Protein AF-A0A924X9L8-F1 (afdb_monomer_lite)

Structure (mmCIF, N/CA/C/O backbone):
data_AF-A0A924X9L8-F1
#
_entry.id   AF-A0A924X9L8-F1
#
loop_
_atom_site.group_PDB
_atom_site.id
_atom_site.type_symbol
_atom_site.label_atom_id
_atom_site.label_alt_id
_atom_site.label_comp_id
_atom_site.label_asym_id
_atom_site.label_entity_id
_atom_site.label_seq_id
_atom_site.pdbx_PDB_ins_code
_atom_site.Cartn_x
_atom_site.Cartn_y
_atom_site.Cartn_z
_atom_site.occupancy
_atom_site.B_iso_or_equiv
_atom_site.auth_seq_id
_atom_site.auth_comp_id
_atom_site.auth_asym_id
_atom_site.auth_atom_id
_atom_site.pdbx_PDB_model_num
ATOM 1 N N . MET A 1 1 ? -24.024 3.595 13.616 1.00 61.84 1 MET A N 1
ATOM 2 C CA . MET A 1 1 ? -22.847 4.433 13.298 1.00 61.84 1 MET A CA 1
ATOM 3 C C . MET A 1 1 ? -22.535 4.257 11.828 1.00 61.84 1 MET A C 1
ATOM 5 O O . MET A 1 1 ? -22.671 3.144 11.336 1.00 61.84 1 MET A O 1
ATOM 9 N N . GLN A 1 2 ? -22.192 5.336 11.135 1.00 74.88 2 GLN A N 1
ATOM 10 C CA . GLN A 1 2 ? -21.810 5.295 9.727 1.00 74.88 2 GLN A CA 1
ATOM 11 C C . GLN A 1 2 ? -20.313 4.979 9.639 1.00 74.88 2 GLN A C 1
ATOM 13 O O . GLN A 1 2 ? -19.525 5.588 10.359 1.00 74.88 2 GLN A O 1
ATOM 18 N N . SER A 1 3 ? -19.939 4.002 8.818 1.00 88.31 3 SER A N 1
ATOM 19 C CA . SER A 1 3 ? -18.539 3.651 8.563 1.00 88.31 3 SER A CA 1
ATOM 20 C C . SER A 1 3 ? -18.031 4.403 7.336 1.00 88.31 3 SER A C 1
ATOM 22 O O . SER A 1 3 ? -18.753 4.512 6.344 1.00 88.31 3 SER A O 1
ATOM 24 N N . THR A 1 4 ? -16.795 4.896 7.393 1.00 96.56 4 THR A N 1
ATOM 25 C CA . THR A 1 4 ? -16.165 5.660 6.305 1.00 96.56 4 THR A CA 1
ATOM 26 C C . THR A 1 4 ? -15.078 4.827 5.632 1.00 96.56 4 THR A C 1
ATOM 28 O O . THR A 1 4 ? -14.254 4.219 6.310 1.00 96.56 4 THR A O 1
ATOM 31 N N . ALA A 1 5 ? -15.040 4.822 4.300 1.00 97.62 5 ALA A N 1
ATOM 32 C CA . ALA A 1 5 ? -13.934 4.255 3.533 1.00 97.62 5 ALA A CA 1
ATOM 33 C C . ALA A 1 5 ? -13.068 5.390 2.969 1.00 97.62 5 ALA A C 1
ATOM 35 O O . ALA A 1 5 ? -13.572 6.266 2.265 1.00 97.62 5 ALA A O 1
ATOM 36 N N . TYR A 1 6 ? -11.778 5.385 3.300 1.00 98.00 6 TYR A N 1
ATOM 37 C CA . TYR A 1 6 ? -10.801 6.375 2.859 1.00 98.00 6 TYR A CA 1
ATOM 38 C C . TYR A 1 6 ? -9.984 5.802 1.705 1.00 98.00 6 TYR A C 1
ATOM 40 O O . TYR A 1 6 ? -9.091 4.981 1.917 1.00 98.00 6 TYR A O 1
ATOM 48 N N . PHE A 1 7 ? -10.304 6.225 0.485 1.00 98.19 7 PHE A N 1
ATOM 49 C CA . PHE A 1 7 ? -9.591 5.806 -0.716 1.00 98.19 7 PHE A CA 1
ATOM 50 C C . PHE A 1 7 ? -8.456 6.777 -1.022 1.00 98.19 7 PHE A C 1
ATOM 52 O O . PHE A 1 7 ? -8.670 7.986 -1.091 1.00 98.19 7 PHE A O 1
ATOM 59 N N . SER A 1 8 ? -7.265 6.236 -1.253 1.00 98.19 8 SER A N 1
ATOM 60 C CA . SER A 1 8 ? -6.129 6.985 -1.781 1.00 98.19 8 SER A CA 1
ATOM 61 C C . SER A 1 8 ? -5.316 6.089 -2.706 1.00 98.19 8 SER A C 1
ATOM 63 O O . SER A 1 8 ? -5.229 4.884 -2.482 1.00 98.19 8 SER A O 1
ATOM 65 N N . ALA A 1 9 ? -4.707 6.677 -3.737 1.00 96.88 9 ALA A N 1
ATOM 66 C CA . ALA A 1 9 ? -3.741 5.970 -4.575 1.00 96.88 9 ALA A CA 1
ATOM 67 C C . ALA A 1 9 ? -2.452 5.640 -3.804 1.00 96.88 9 ALA A C 1
ATOM 69 O O . ALA A 1 9 ? -1.737 4.713 -4.171 1.00 96.88 9 ALA A O 1
ATOM 70 N N . GLU A 1 10 ? -2.173 6.385 -2.730 1.00 97.06 10 GLU A N 1
ATOM 71 C CA . GLU A 1 10 ? -0.994 6.227 -1.888 1.00 97.06 10 GLU A CA 1
ATOM 72 C C . GLU A 1 10 ? -1.358 6.304 -0.409 1.00 97.06 10 GLU A C 1
ATOM 74 O O . GLU A 1 10 ? -2.122 7.177 0.009 1.00 97.06 10 GLU A O 1
ATOM 79 N N . ILE A 1 11 ? -0.762 5.437 0.404 1.00 98.06 11 ILE A N 1
ATOM 80 C CA . ILE A 1 11 ? -0.840 5.509 1.866 1.00 98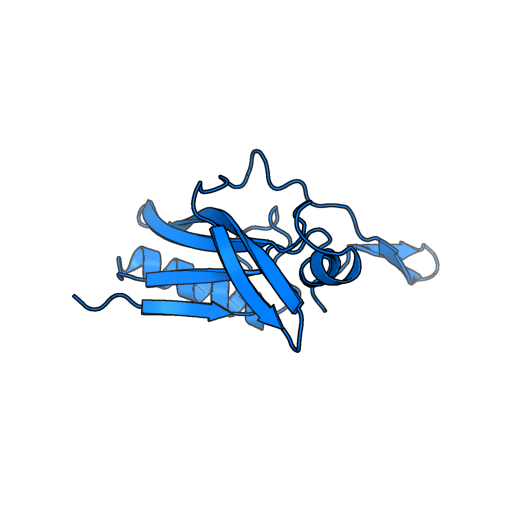.06 11 ILE A CA 1
ATOM 81 C C . ILE A 1 11 ? 0.545 5.181 2.419 1.00 98.06 11 ILE A C 1
ATOM 83 O O . ILE A 1 11 ? 1.004 4.043 2.334 1.00 98.06 11 ILE A O 1
ATOM 87 N N . GLY A 1 12 ? 1.210 6.183 2.988 1.00 95.56 12 GLY A N 1
ATOM 88 C CA . GLY A 1 12 ? 2.529 6.075 3.602 1.00 95.56 12 GLY A CA 1
ATOM 89 C C . GLY A 1 12 ? 2.412 6.001 5.115 1.00 95.56 12 GLY A C 1
ATOM 90 O O . GLY A 1 12 ? 2.391 7.024 5.789 1.00 95.56 12 GLY A O 1
ATOM 91 N N . PHE A 1 13 ? 2.312 4.789 5.662 1.00 92.31 13 PHE A N 1
ATOM 92 C CA . PHE A 1 13 ? 2.177 4.582 7.112 1.00 92.31 13 PHE A CA 1
ATOM 93 C C . PHE A 1 13 ? 3.334 3.782 7.733 1.00 92.31 13 PHE A C 1
ATOM 95 O O . PHE A 1 13 ? 3.561 3.905 8.942 1.00 92.31 13 PHE A O 1
ATOM 102 N N . SER A 1 14 ? 4.054 3.006 6.913 1.00 92.12 14 SER A N 1
ATOM 103 C CA . SER A 1 14 ? 5.241 2.216 7.252 1.00 92.12 14 SER A CA 1
ATOM 104 C C . SER A 1 14 ? 6.269 2.309 6.121 1.00 92.12 14 SER A C 1
ATOM 106 O O . SER A 1 14 ? 5.892 2.403 4.956 1.00 92.12 14 SER A O 1
ATOM 108 N N . VAL A 1 15 ? 7.556 2.252 6.466 1.00 89.19 15 VAL A N 1
ATOM 109 C CA . VAL A 1 15 ? 8.670 2.228 5.501 1.00 89.19 15 VAL A CA 1
ATOM 110 C C . VAL A 1 15 ? 8.831 0.871 4.811 1.00 89.19 15 VAL A C 1
ATOM 112 O O . VAL A 1 15 ? 9.400 0.802 3.727 1.00 89.19 15 VAL A O 1
ATOM 115 N N . ASP A 1 16 ? 8.308 -0.200 5.416 1.00 91.69 16 ASP A N 1
ATOM 116 C CA . ASP A 1 16 ? 8.432 -1.569 4.897 1.00 91.69 16 ASP A CA 1
ATOM 117 C C . ASP A 1 16 ? 7.401 -1.892 3.807 1.00 91.69 16 ASP A C 1
ATOM 119 O O . ASP A 1 16 ? 7.461 -2.954 3.191 1.00 91.69 16 ASP A O 1
ATOM 123 N N . ILE A 1 17 ? 6.425 -1.005 3.587 1.00 94.44 17 ILE A N 1
ATOM 124 C CA . ILE A 1 17 ? 5.314 -1.219 2.658 1.00 94.44 17 ILE A CA 1
ATOM 125 C C . ILE A 1 17 ? 5.371 -0.118 1.595 1.00 94.44 17 ILE A C 1
ATOM 127 O O . ILE A 1 17 ? 5.093 1.044 1.903 1.00 94.44 17 ILE A O 1
ATOM 131 N N . PRO A 1 18 ? 5.742 -0.448 0.345 1.00 93.62 18 PRO A N 1
ATOM 132 C CA . PRO A 1 18 ? 6.070 0.544 -0.673 1.00 93.62 18 PRO A CA 1
ATOM 133 C C . PRO A 1 18 ? 4.809 1.080 -1.368 1.00 93.62 18 PRO A C 1
ATOM 135 O O . PRO A 1 18 ? 4.601 0.892 -2.562 1.00 93.62 18 PRO A O 1
ATOM 138 N N . THR A 1 19 ? 3.940 1.743 -0.605 1.00 94.19 19 THR A N 1
ATOM 139 C CA . THR A 1 19 ? 2.631 2.233 -1.069 1.00 94.19 19 THR A CA 1
ATOM 140 C C . THR A 1 19 ? 2.521 3.752 -1.130 1.00 94.19 19 THR A C 1
ATOM 142 O O . THR A 1 19 ? 1.411 4.283 -1.126 1.00 94.19 19 THR A O 1
ATOM 145 N N . TYR A 1 20 ? 3.647 4.467 -1.166 1.00 95.31 20 TYR A N 1
ATOM 146 C CA . TYR A 1 20 ? 3.681 5.917 -1.355 1.00 95.31 20 TYR A CA 1
ATOM 147 C C . TYR A 1 20 ? 4.990 6.391 -1.994 1.00 95.31 20 TYR A C 1
ATOM 149 O O . TYR A 1 20 ? 6.009 5.705 -1.921 1.00 95.31 20 TYR A O 1
ATOM 157 N N . SER A 1 21 ? 4.953 7.577 -2.599 1.00 93.69 21 SER A N 1
ATOM 158 C CA . SER A 1 21 ? 6.094 8.259 -3.214 1.00 93.69 21 SER A CA 1
ATOM 159 C C . SER A 1 21 ? 6.290 9.683 -2.688 1.00 93.69 21 SER A C 1
ATOM 161 O O . SER A 1 21 ? 7.385 10.231 -2.813 1.00 93.69 21 SER A O 1
ATOM 163 N N . GLY A 1 22 ? 5.269 10.291 -2.069 1.00 93.44 22 GLY A N 1
ATOM 164 C CA . GLY A 1 22 ? 5.377 11.671 -1.597 1.00 93.44 22 GLY A CA 1
ATOM 165 C C . GLY A 1 22 ? 4.298 12.132 -0.618 1.00 93.44 22 GLY A C 1
ATOM 166 O O . GLY A 1 22 ? 3.762 11.362 0.180 1.00 93.44 22 GLY A O 1
ATOM 167 N N . GLY A 1 23 ? 4.009 13.438 -0.661 1.00 95.31 23 GLY A N 1
ATOM 168 C CA . GLY A 1 23 ? 3.181 14.127 0.335 1.00 95.31 23 GLY A CA 1
ATOM 169 C C . GLY A 1 23 ? 1.735 13.633 0.423 1.00 95.31 23 GLY A C 1
ATOM 170 O O . GLY A 1 23 ? 1.172 13.637 1.515 1.00 95.31 23 GLY A O 1
ATOM 171 N N . LEU A 1 24 ? 1.151 13.159 -0.686 1.00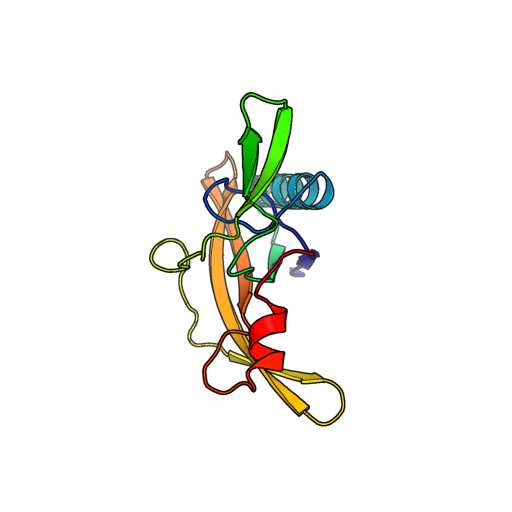 95.69 24 LEU A N 1
ATOM 172 C CA . LEU A 1 24 ? -0.193 12.572 -0.683 1.00 95.69 24 LEU A CA 1
ATOM 173 C C . LEU A 1 24 ? -0.250 11.342 0.228 1.00 95.69 24 LEU A C 1
ATOM 175 O O . LEU A 1 24 ? -1.105 11.265 1.110 1.00 95.69 24 LEU A O 1
ATOM 179 N N . GLY A 1 25 ? 0.678 10.401 0.039 1.00 96.75 25 GLY A N 1
ATOM 180 C CA . GLY A 1 25 ? 0.726 9.191 0.847 1.00 96.75 25 GLY A CA 1
ATOM 181 C C . GLY A 1 25 ? 1.047 9.468 2.311 1.00 96.75 25 GLY A C 1
ATOM 182 O O . GLY A 1 25 ? 0.408 8.872 3.177 1.00 96.75 25 GLY A O 1
ATOM 183 N N . VAL A 1 26 ? 1.967 10.397 2.597 1.00 96.88 26 VAL A N 1
ATOM 184 C CA . VAL A 1 26 ? 2.273 10.818 3.979 1.00 96.88 26 VAL A CA 1
ATOM 185 C C . VAL A 1 26 ? 1.023 11.378 4.658 1.00 96.88 26 VAL A C 1
ATOM 187 O O . VAL A 1 26 ? 0.639 10.897 5.722 1.00 96.88 26 VAL A O 1
ATOM 190 N N . LEU A 1 27 ? 0.323 12.313 4.008 1.00 97.75 27 LEU A N 1
ATOM 191 C CA . LEU A 1 27 ? -0.907 12.893 4.546 1.00 97.75 27 LEU A CA 1
ATOM 192 C C . LEU A 1 27 ? -1.989 11.830 4.775 1.00 97.75 27 LEU A C 1
ATOM 194 O O . LEU A 1 27 ? -2.635 11.827 5.822 1.00 97.75 27 LEU A O 1
ATOM 198 N N . ALA A 1 28 ? -2.191 10.921 3.819 1.00 98.12 28 ALA A N 1
ATOM 199 C CA . ALA A 1 28 ? -3.164 9.842 3.955 1.00 98.12 28 ALA A CA 1
ATOM 200 C C . ALA A 1 28 ? -2.823 8.908 5.132 1.00 98.12 28 ALA A C 1
ATOM 202 O O . ALA A 1 28 ? -3.710 8.528 5.898 1.00 98.12 28 ALA A O 1
ATOM 203 N N . GLY A 1 29 ? -1.541 8.572 5.312 1.00 97.38 29 GLY A N 1
ATOM 204 C CA . GLY A 1 29 ? -1.061 7.767 6.435 1.00 97.38 29 GLY A CA 1
ATOM 205 C C . GLY A 1 29 ? -1.268 8.447 7.788 1.00 97.38 29 GLY A C 1
ATOM 206 O O . GLY A 1 29 ? -1.801 7.824 8.710 1.00 97.38 29 GLY A O 1
ATOM 207 N N . ASP A 1 30 ? -0.913 9.726 7.899 1.00 96.69 30 ASP A N 1
ATOM 208 C CA . ASP A 1 30 ? -1.086 10.511 9.126 1.00 96.69 30 ASP A CA 1
ATOM 209 C C . ASP A 1 30 ? -2.562 10.699 9.479 1.00 96.69 30 ASP A C 1
ATOM 211 O O . ASP A 1 30 ? -2.955 10.557 10.638 1.00 96.69 30 ASP A O 1
ATOM 215 N N . HIS A 1 31 ? -3.408 10.937 8.476 1.00 97.44 31 HIS A N 1
ATOM 216 C CA . HIS A 1 31 ? -4.845 11.062 8.680 1.00 97.44 31 HIS A CA 1
ATOM 217 C C . HIS A 1 31 ? -5.452 9.757 9.212 1.00 97.44 31 HIS A C 1
ATOM 219 O O . HIS A 1 31 ? -6.243 9.777 10.157 1.00 97.44 31 HIS A O 1
ATOM 225 N N . LEU A 1 32 ? -5.041 8.613 8.661 1.00 97.75 32 LEU A N 1
ATOM 226 C CA . LEU A 1 32 ? -5.471 7.299 9.130 1.00 97.75 32 LEU A CA 1
ATOM 227 C C . LEU A 1 32 ? -4.964 6.998 10.549 1.00 97.75 32 LEU A C 1
ATOM 229 O O . LEU A 1 32 ? -5.740 6.525 11.379 1.00 97.75 32 LEU A O 1
ATOM 233 N N . LYS A 1 33 ? -3.714 7.338 10.883 1.00 97.25 33 LYS A N 1
ATOM 234 C CA . LYS A 1 33 ? -3.196 7.214 12.259 1.00 97.25 33 LYS A CA 1
ATOM 235 C C . LYS A 1 33 ? -3.984 8.076 13.250 1.00 97.25 33 LYS A C 1
ATOM 237 O O . LYS A 1 33 ? -4.417 7.569 14.283 1.00 97.25 33 LYS A O 1
ATOM 242 N N . ALA A 1 34 ? -4.254 9.337 12.911 1.00 97.00 34 ALA A N 1
ATOM 243 C CA . ALA A 1 34 ? -5.054 10.232 13.747 1.00 97.00 34 ALA A CA 1
ATOM 244 C C . ALA A 1 34 ? -6.496 9.722 13.933 1.00 97.00 34 ALA A C 1
ATOM 246 O O . ALA A 1 34 ? -7.050 9.779 15.033 1.00 97.00 34 ALA A O 1
ATOM 247 N N . ALA A 1 35 ? -7.102 9.172 12.876 1.00 97.06 35 ALA A N 1
ATOM 248 C CA . ALA A 1 35 ? -8.426 8.566 12.954 1.00 97.06 35 ALA A CA 1
ATOM 249 C C . ALA A 1 35 ? -8.439 7.305 13.834 1.00 97.06 35 ALA A C 1
ATOM 251 O O . ALA A 1 35 ? -9.393 7.100 14.593 1.00 97.06 35 ALA A O 1
ATOM 252 N N . ALA A 1 36 ? -7.373 6.496 13.784 1.00 97.38 36 ALA A N 1
ATOM 253 C CA . ALA A 1 36 ? -7.186 5.373 14.694 1.00 97.38 36 ALA A CA 1
ATOM 254 C C . ALA A 1 36 ? -7.130 5.851 16.148 1.00 97.38 36 ALA A C 1
ATOM 256 O O . ALA A 1 36 ? -7.867 5.325 16.980 1.00 97.38 36 ALA A O 1
ATOM 257 N N . ASP A 1 37 ? -6.364 6.903 16.443 1.00 97.50 37 ASP A N 1
ATOM 258 C CA . ASP A 1 37 ? -6.263 7.470 17.793 1.00 97.50 37 ASP A CA 1
ATOM 259 C C . ASP A 1 37 ? -7.593 7.985 18.344 1.00 97.50 37 ASP A C 1
ATOM 261 O O . ASP A 1 37 ? -7.986 7.688 19.482 1.00 97.50 37 ASP A O 1
ATOM 265 N N . ALA A 1 38 ? -8.360 8.665 17.500 1.00 96.69 38 ALA A N 1
ATOM 266 C CA . ALA A 1 38 ? -9.713 9.087 17.833 1.00 96.69 38 ALA A CA 1
ATOM 267 C C . ALA A 1 38 ? -10.693 7.900 17.982 1.00 96.69 38 ALA A C 1
ATOM 269 O O . ALA A 1 38 ? -11.727 8.024 18.638 1.00 96.69 38 ALA A O 1
ATOM 270 N N . GLY A 1 39 ? -10.362 6.711 17.467 1.00 95.06 39 GLY A N 1
ATOM 271 C CA . GLY A 1 39 ? -11.240 5.539 17.456 1.00 95.06 39 GLY A CA 1
ATOM 272 C C . GLY A 1 39 ? -12.418 5.689 16.503 1.00 95.06 39 GLY A C 1
ATOM 273 O O . GLY A 1 39 ? -13.523 5.247 16.816 1.00 95.06 39 GLY A O 1
ATOM 274 N N . LEU A 1 40 ? -12.194 6.357 15.372 1.00 96.06 40 LEU A N 1
ATOM 275 C CA . LEU A 1 40 ? -13.221 6.566 14.362 1.00 96.06 40 LEU A CA 1
ATOM 276 C C . LEU A 1 40 ? -13.459 5.279 13.554 1.00 96.06 40 LEU A C 1
ATOM 278 O O . LEU A 1 40 ? -12.511 4.544 13.272 1.00 96.06 40 LEU A O 1
ATOM 282 N N . PRO A 1 41 ? -14.707 5.004 13.135 1.00 95.56 41 PRO A N 1
ATOM 283 C CA . PRO A 1 41 ? -15.045 3.825 12.341 1.00 95.56 41 PRO A CA 1
ATOM 284 C C . PRO A 1 41 ? -14.653 4.022 10.864 1.00 95.56 41 PRO A C 1
ATOM 286 O O . PRO A 1 41 ? -15.513 4.219 10.002 1.00 95.56 41 PRO A O 1
ATOM 289 N N . ILE A 1 42 ? -13.351 3.988 10.575 1.00 97.19 42 ILE A N 1
ATOM 290 C CA . ILE A 1 42 ? -12.779 4.207 9.241 1.00 97.19 42 ILE A CA 1
ATOM 291 C C . ILE A 1 42 ? -11.993 2.984 8.747 1.00 97.19 42 ILE A C 1
ATOM 293 O O . ILE A 1 42 ? -11.395 2.257 9.538 1.00 97.19 42 ILE A O 1
ATOM 297 N N . VAL A 1 43 ? -11.986 2.769 7.432 1.00 97.94 43 VAL A N 1
ATOM 298 C CA . VAL A 1 43 ? -11.157 1.771 6.741 1.00 97.94 43 VAL A CA 1
ATOM 299 C C . VAL A 1 43 ? -10.340 2.474 5.664 1.00 97.94 43 VAL A C 1
ATOM 301 O O . VAL A 1 43 ? -10.908 3.192 4.842 1.00 97.94 43 VAL A O 1
ATOM 304 N N . GLY A 1 44 ? -9.023 2.274 5.655 1.00 98.25 44 GLY A N 1
ATOM 305 C CA . GLY A 1 44 ? -8.165 2.735 4.562 1.00 98.25 44 GLY A CA 1
ATOM 306 C C . GLY A 1 44 ? -8.225 1.774 3.376 1.00 98.25 44 GLY A C 1
ATOM 307 O O . GLY A 1 44 ? -8.281 0.560 3.574 1.00 98.25 44 GLY A O 1
ATOM 308 N N . VAL A 1 45 ? -8.188 2.293 2.150 1.00 98.44 45 VAL A N 1
ATOM 309 C CA . VAL A 1 45 ? -8.126 1.490 0.922 1.00 98.44 45 VAL A CA 1
ATOM 310 C C . VAL A 1 45 ? -7.091 2.087 -0.030 1.00 98.44 45 VAL A C 1
ATOM 312 O O . VAL A 1 45 ? -7.167 3.267 -0.369 1.00 98.44 45 VAL A O 1
ATOM 315 N N . THR A 1 46 ? -6.142 1.261 -0.468 1.00 98.25 46 THR A N 1
ATOM 316 C CA . THR A 1 46 ? -5.121 1.602 -1.472 1.00 98.25 46 THR A CA 1
ATOM 317 C C . THR A 1 46 ? -4.821 0.402 -2.375 1.00 98.25 46 THR A C 1
ATOM 319 O O . THR A 1 46 ? -5.379 -0.683 -2.190 1.00 98.25 46 THR A O 1
ATOM 322 N N . LEU A 1 47 ? -3.948 0.583 -3.360 1.00 97.75 47 LEU A N 1
ATOM 323 C CA . LEU A 1 47 ? -3.412 -0.493 -4.187 1.00 97.75 47 LEU A CA 1
ATOM 324 C C . LEU A 1 47 ? -2.171 -1.118 -3.536 1.00 97.75 47 LEU A C 1
ATOM 326 O O . LEU A 1 47 ? -1.391 -0.448 -2.858 1.00 97.75 47 LEU A O 1
ATOM 330 N N . LEU A 1 48 ? -1.979 -2.416 -3.757 1.00 97.88 48 LEU A N 1
ATOM 331 C CA . LEU A 1 48 ? -0.770 -3.137 -3.384 1.00 97.88 48 LEU A CA 1
ATOM 332 C C . LEU A 1 48 ? 0.252 -3.058 -4.521 1.00 97.88 48 LEU A C 1
ATOM 334 O O . LEU A 1 48 ? 0.251 -3.909 -5.407 1.00 97.88 48 LEU A O 1
ATOM 338 N N . TYR A 1 49 ? 1.137 -2.065 -4.484 1.00 97.44 49 TYR A N 1
ATOM 339 C CA . TYR A 1 49 ? 2.207 -1.956 -5.476 1.00 97.44 49 TYR A CA 1
ATOM 340 C C . TYR A 1 49 ? 3.298 -3.001 -5.226 1.00 97.44 49 TYR A C 1
ATOM 342 O O . TYR A 1 49 ? 3.935 -3.011 -4.170 1.00 97.44 49 TYR A O 1
ATOM 350 N N . ARG A 1 50 ? 3.520 -3.887 -6.202 1.00 95.88 50 ARG A N 1
ATOM 351 C CA . ARG A 1 50 ? 4.527 -4.959 -6.130 1.00 95.88 50 ARG A CA 1
ATOM 352 C C . ARG A 1 50 ? 5.965 -4.468 -6.275 1.00 95.88 50 ARG A C 1
ATOM 354 O O . ARG A 1 50 ? 6.867 -5.216 -5.939 1.00 95.88 50 ARG A O 1
ATOM 361 N N . GLU A 1 51 ? 6.196 -3.252 -6.748 1.00 95.75 51 GLU A N 1
ATOM 362 C CA . GLU A 1 51 ? 7.535 -2.693 -6.991 1.00 95.75 51 GLU A CA 1
ATOM 363 C C . GLU A 1 51 ? 7.720 -1.295 -6.373 1.00 95.75 51 GLU A C 1
ATOM 365 O O . GLU A 1 51 ? 8.818 -0.737 -6.404 1.00 95.75 51 GLU A O 1
ATOM 370 N N . GLY A 1 52 ? 6.662 -0.728 -5.780 1.00 94.19 52 GLY A N 1
ATOM 371 C CA . GLY A 1 52 ? 6.682 0.632 -5.244 1.00 94.19 52 GLY A CA 1
ATOM 372 C C . GLY A 1 52 ? 6.865 1.704 -6.314 1.00 94.19 52 GLY A C 1
ATOM 373 O O . GLY A 1 52 ? 6.487 1.501 -7.466 1.00 94.19 52 GLY A O 1
ATOM 374 N N . TYR A 1 53 ? 7.424 2.850 -5.911 1.00 93.56 53 TYR A N 1
ATOM 375 C CA . TYR A 1 53 ? 7.779 3.947 -6.819 1.00 93.56 53 TYR A CA 1
ATOM 376 C C . TYR A 1 53 ? 9.096 3.639 -7.538 1.00 93.56 53 TYR A C 1
ATOM 378 O O . TYR A 1 53 ? 9.095 3.182 -8.670 1.00 93.56 53 TYR A O 1
ATOM 386 N N . PHE A 1 54 ? 10.225 3.815 -6.859 1.00 93.19 54 PHE A N 1
ATOM 387 C CA . PHE A 1 54 ? 11.523 3.254 -7.227 1.00 93.19 54 PHE A CA 1
ATOM 388 C C . PHE A 1 54 ? 12.476 3.394 -6.039 1.00 93.19 54 PHE A C 1
ATOM 390 O O . PHE A 1 54 ? 12.231 4.169 -5.110 1.00 93.19 54 PHE A O 1
ATOM 397 N N . ARG A 1 55 ? 13.597 2.673 -6.074 1.00 91.62 55 ARG A N 1
ATOM 398 C CA . ARG A 1 55 ? 14.729 2.909 -5.178 1.00 91.62 55 ARG A CA 1
ATOM 399 C C . ARG A 1 55 ? 15.797 3.710 -5.908 1.00 91.62 55 ARG A C 1
ATOM 401 O O . ARG A 1 55 ? 16.332 3.249 -6.914 1.00 91.62 55 ARG A O 1
ATOM 408 N N . GLN A 1 56 ? 16.087 4.897 -5.386 1.00 94.44 56 GLN A N 1
ATOM 409 C CA . GLN A 1 56 ? 17.112 5.789 -5.918 1.00 94.44 56 GLN A CA 1
ATOM 410 C C . GLN A 1 56 ? 18.510 5.294 -5.532 1.00 94.44 56 GLN A C 1
ATOM 412 O O . GLN A 1 56 ? 18.762 4.983 -4.365 1.00 94.44 56 GLN A O 1
ATOM 417 N N . HIS A 1 57 ? 19.423 5.292 -6.500 1.00 95.62 57 HIS A N 1
ATOM 418 C CA . HIS A 1 57 ? 20.860 5.115 -6.298 1.00 95.62 57 HIS A CA 1
ATOM 419 C C . HIS A 1 57 ? 21.588 6.318 -6.882 1.00 95.62 57 HIS A C 1
ATOM 421 O O . HIS A 1 57 ? 21.239 6.777 -7.970 1.00 95.62 57 HIS A O 1
ATOM 427 N N . LEU A 1 58 ? 22.605 6.810 -6.179 1.00 96.75 58 LEU A N 1
ATOM 428 C CA . LEU A 1 58 ? 23.432 7.923 -6.635 1.00 96.75 58 LEU A CA 1
ATOM 429 C C . LEU A 1 58 ? 24.862 7.428 -6.853 1.00 96.75 58 LEU A C 1
ATOM 431 O O . LEU A 1 58 ? 25.504 6.952 -5.915 1.00 96.75 58 LEU A O 1
ATOM 435 N N . GLY A 1 59 ? 25.337 7.511 -8.094 1.00 94.50 59 GLY A N 1
ATOM 436 C CA . GLY A 1 59 ? 26.711 7.183 -8.454 1.00 94.50 59 GLY A CA 1
ATOM 437 C C . GLY A 1 59 ? 27.715 8.180 -7.872 1.00 94.50 59 GLY A C 1
ATOM 438 O O . GLY A 1 59 ? 27.367 9.293 -7.475 1.00 94.50 59 GLY A O 1
ATOM 439 N N . HIS A 1 60 ? 28.995 7.801 -7.847 1.00 94.62 60 HIS A N 1
ATOM 440 C CA . HIS A 1 60 ? 30.083 8.696 -7.422 1.00 94.62 60 HIS A CA 1
ATOM 441 C C . HIS A 1 60 ? 30.225 9.948 -8.305 1.00 94.62 60 HIS A C 1
ATOM 443 O O . HIS A 1 60 ? 30.802 10.943 -7.879 1.00 94.62 60 HIS A O 1
ATOM 449 N N . ASP A 1 61 ? 29.699 9.888 -9.523 1.00 96.00 61 ASP A N 1
ATOM 450 C CA . ASP A 1 61 ? 29.607 10.967 -10.504 1.00 96.00 61 ASP A CA 1
ATOM 451 C C . ASP A 1 61 ? 28.351 11.843 -10.334 1.00 96.00 61 ASP A C 1
ATOM 453 O O . ASP A 1 61 ? 28.156 12.791 -11.093 1.00 96.00 61 ASP A O 1
ATOM 457 N N . GLY A 1 62 ? 27.503 11.547 -9.343 1.00 94.88 62 GLY A N 1
ATOM 458 C CA . GLY A 1 62 ? 26.251 12.256 -9.093 1.00 94.88 62 GLY A CA 1
ATOM 459 C C . GLY A 1 62 ? 25.108 11.860 -10.030 1.00 94.88 62 GLY A C 1
ATOM 460 O O . GLY A 1 62 ? 24.044 12.474 -9.961 1.00 94.88 62 GLY A O 1
ATOM 461 N N . TRP A 1 63 ? 25.286 10.846 -10.884 1.00 97.00 63 TRP A N 1
ATOM 462 C CA . TRP A 1 63 ? 24.204 10.347 -11.729 1.00 97.00 63 TRP A CA 1
ATOM 463 C C . TRP A 1 63 ? 23.247 9.457 -10.940 1.00 97.00 63 TRP A C 1
ATOM 465 O O . TRP A 1 63 ? 23.655 8.578 -10.177 1.00 97.00 63 TRP A O 1
ATOM 475 N N . GLN A 1 64 ? 21.950 9.690 -11.141 1.00 97.50 64 GLN A N 1
ATOM 476 C CA . GLN A 1 64 ? 20.898 8.863 -10.571 1.00 97.50 64 GLN A CA 1
ATOM 477 C C . GLN A 1 64 ? 20.663 7.619 -11.432 1.00 97.50 64 GLN A C 1
ATOM 479 O O . GLN A 1 64 ? 20.639 7.694 -12.659 1.00 97.50 64 GLN A O 1
ATOM 484 N N . SER A 1 65 ? 20.429 6.492 -10.768 1.00 96.12 65 SER A N 1
ATOM 485 C CA . SER A 1 65 ? 19.833 5.299 -11.371 1.00 96.12 65 SER A CA 1
ATOM 486 C C . SER A 1 65 ? 18.742 4.729 -10.469 1.00 96.12 65 SER A C 1
ATOM 488 O O . SER A 1 65 ? 18.731 4.969 -9.257 1.00 96.12 65 SER A O 1
ATOM 490 N N . GLU A 1 66 ? 17.814 3.979 -11.056 1.00 95.88 66 GLU A N 1
ATOM 491 C CA . GLU A 1 66 ? 16.671 3.397 -10.357 1.00 95.88 66 GLU A CA 1
ATOM 492 C C . GLU A 1 66 ? 16.726 1.868 -10.314 1.00 95.88 66 GLU A C 1
ATOM 494 O O . GLU A 1 66 ? 17.147 1.199 -11.259 1.00 95.88 66 GLU A O 1
ATOM 499 N N . SER A 1 67 ? 16.216 1.295 -9.223 1.00 95.44 67 SER A N 1
ATOM 500 C CA . SER A 1 67 ? 15.803 -0.107 -9.198 1.00 95.44 67 SER A CA 1
ATOM 501 C C . SER A 1 67 ? 14.375 -0.271 -8.683 1.00 95.44 67 SER A C 1
ATOM 503 O O . SER A 1 67 ? 13.864 0.565 -7.939 1.00 95.44 67 SER A O 1
ATOM 505 N N . TYR A 1 68 ? 13.746 -1.378 -9.074 1.00 94.25 68 TYR A N 1
ATOM 506 C CA . TYR A 1 68 ? 12.351 -1.709 -8.771 1.00 94.25 68 TYR A CA 1
ATOM 507 C C . TYR A 1 68 ? 12.306 -3.062 -8.048 1.00 94.25 68 TYR A C 1
ATOM 509 O O . TYR A 1 68 ? 12.033 -4.091 -8.668 1.00 94.25 68 TYR A O 1
ATOM 517 N N . PRO A 1 69 ? 12.713 -3.118 -6.768 1.00 92.81 69 PRO A N 1
ATOM 518 C CA . PRO A 1 69 ? 12.735 -4.372 -6.031 1.00 92.81 69 PRO A CA 1
ATOM 519 C C . PRO A 1 69 ? 11.310 -4.892 -5.824 1.00 92.81 69 PRO A C 1
ATOM 521 O O . PRO A 1 69 ? 10.431 -4.153 -5.385 1.00 92.81 69 PRO A O 1
ATOM 524 N N . ALA A 1 70 ? 11.101 -6.181 -6.091 1.00 94.31 70 ALA A N 1
ATOM 525 C CA . ALA A 1 70 ? 9.819 -6.821 -5.840 1.00 94.31 70 ALA A CA 1
ATOM 526 C C . ALA A 1 70 ? 9.503 -6.849 -4.333 1.00 94.31 70 ALA A C 1
ATOM 528 O O . ALA A 1 70 ? 10.313 -7.282 -3.510 1.00 94.31 70 ALA A O 1
ATOM 529 N N . PHE A 1 71 ? 8.297 -6.421 -3.984 1.00 95.94 71 PHE A N 1
ATOM 530 C CA . PHE A 1 71 ? 7.718 -6.482 -2.658 1.00 95.94 71 PHE A CA 1
ATOM 531 C C . PHE A 1 71 ? 6.993 -7.810 -2.470 1.00 95.94 71 PHE A C 1
ATOM 533 O 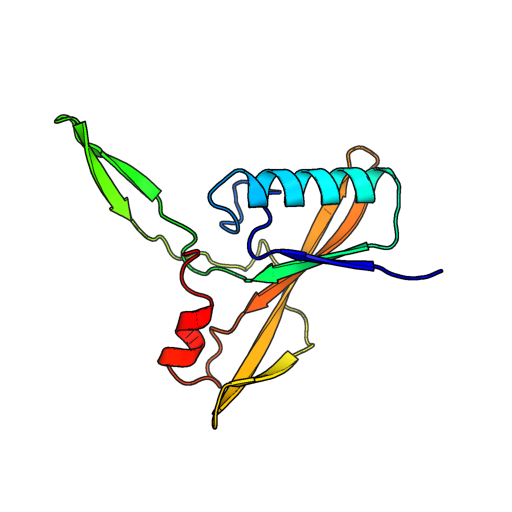O . PHE A 1 71 ? 6.097 -8.171 -3.237 1.00 95.94 71 PHE A O 1
ATOM 540 N N . MET A 1 72 ? 7.367 -8.523 -1.410 1.00 95.56 72 MET A N 1
ATOM 541 C CA . MET A 1 72 ? 6.710 -9.753 -0.984 1.00 95.56 72 MET A CA 1
ATOM 542 C C . MET A 1 72 ? 5.713 -9.420 0.133 1.00 95.56 72 MET A C 1
ATOM 544 O O . MET A 1 72 ? 6.142 -9.109 1.243 1.00 95.56 72 MET A O 1
ATOM 548 N N . PRO A 1 73 ? 4.392 -9.502 -0.116 1.00 95.88 73 PRO A N 1
ATOM 549 C CA . PRO A 1 73 ? 3.384 -9.116 0.871 1.00 95.88 73 PRO A CA 1
ATOM 550 C C . PRO A 1 73 ? 3.440 -9.958 2.146 1.00 95.88 73 PRO A C 1
ATOM 552 O O . PRO A 1 73 ? 3.278 -9.437 3.242 1.00 95.88 73 PRO A O 1
ATOM 555 N N . SER A 1 74 ? 3.684 -11.264 2.025 1.00 94.56 74 SER A N 1
ATOM 556 C CA . SER A 1 74 ? 3.815 -12.167 3.170 1.00 94.56 74 SER A CA 1
ATOM 557 C C . SER A 1 74 ? 5.243 -12.124 3.731 1.00 94.56 74 SER A C 1
ATOM 559 O O . SER A 1 74 ? 6.185 -12.213 2.943 1.00 94.56 74 SER A O 1
ATOM 561 N N . PRO A 1 75 ? 5.435 -12.081 5.065 1.00 95.56 75 PRO A N 1
ATOM 562 C CA . PRO A 1 75 ? 4.422 -12.220 6.122 1.00 95.56 75 PRO A CA 1
ATOM 563 C C . PRO A 1 75 ? 3.830 -10.893 6.638 1.00 95.56 75 PRO A C 1
ATOM 565 O O . PRO A 1 75 ? 3.042 -10.919 7.579 1.00 95.56 75 PRO A O 1
ATOM 568 N N . LEU A 1 76 ? 4.219 -9.745 6.071 1.00 96.25 76 LEU A N 1
ATOM 569 C CA . LEU A 1 76 ? 3.840 -8.414 6.569 1.00 96.25 76 LEU A CA 1
ATOM 570 C C . LEU A 1 76 ? 2.335 -8.136 6.459 1.00 96.25 76 LEU A C 1
ATOM 572 O O . LEU A 1 76 ? 1.740 -7.520 7.340 1.00 96.25 76 LEU A O 1
ATOM 576 N N . LEU A 1 77 ? 1.727 -8.590 5.368 1.00 97.81 77 LEU A N 1
ATOM 577 C CA . LEU A 1 77 ? 0.320 -8.424 5.044 1.00 97.81 77 LEU A CA 1
ATOM 578 C C . LEU A 1 77 ? -0.394 -9.771 5.129 1.00 97.81 77 LEU A C 1
ATOM 580 O O . LEU A 1 77 ? 0.119 -10.808 4.703 1.00 97.81 77 LEU A O 1
ATOM 584 N N . LYS A 1 78 ? -1.636 -9.746 5.614 1.00 98.12 78 LYS A N 1
ATOM 585 C CA . LYS A 1 78 ? -2.513 -10.916 5.624 1.00 98.12 78 LYS A CA 1
ATOM 586 C C . LYS A 1 78 ? -3.395 -10.907 4.381 1.00 98.12 78 LYS A C 1
ATOM 588 O O . LYS A 1 78 ? -4.156 -9.965 4.176 1.00 98.12 78 LYS A O 1
ATOM 593 N N . ARG A 1 79 ? -3.355 -11.978 3.586 1.00 98.06 79 ARG A N 1
ATOM 594 C CA . ARG A 1 79 ? -4.320 -12.179 2.496 1.00 98.06 79 ARG A CA 1
ATOM 595 C C . ARG A 1 79 ? -5.690 -12.518 3.076 1.00 98.06 79 ARG A C 1
ATOM 597 O O . ARG A 1 79 ? -5.808 -13.388 3.943 1.00 98.06 79 ARG A O 1
ATOM 604 N N . LEU A 1 80 ? -6.718 -11.824 2.610 1.00 98.06 80 LEU A N 1
ATOM 605 C CA . LEU A 1 80 ? -8.102 -12.112 2.952 1.00 98.06 80 LEU A CA 1
ATOM 606 C C . LEU A 1 80 ? -8.680 -13.168 1.995 1.00 98.06 80 LEU A C 1
ATOM 608 O O . LEU A 1 80 ? -8.271 -13.231 0.837 1.00 98.06 80 LEU A O 1
ATOM 612 N N . PRO A 1 81 ? -9.624 -14.013 2.451 1.00 97.12 81 PRO A N 1
ATOM 613 C CA . PRO A 1 81 ? -10.305 -14.968 1.574 1.00 97.12 81 PRO A CA 1
ATOM 614 C C . PRO A 1 81 ? -11.253 -14.281 0.582 1.00 97.12 81 PRO A C 1
ATOM 616 O O . PRO A 1 81 ? -11.653 -14.885 -0.410 1.00 97.12 81 PRO A O 1
ATOM 619 N N . GLN A 1 82 ? -11.644 -13.036 0.860 1.00 95.56 82 GLN A N 1
ATOM 620 C CA . GLN A 1 82 ? -12.458 -12.231 -0.034 1.00 95.56 82 GLN A CA 1
ATOM 621 C C . GLN A 1 82 ? -11.665 -11.841 -1.283 1.00 95.56 82 GLN A C 1
ATOM 623 O O . GLN A 1 82 ? -10.526 -11.383 -1.212 1.00 95.56 82 GLN A O 1
ATOM 628 N N . ARG A 1 83 ? -12.340 -11.959 -2.421 1.00 96.12 83 ARG A N 1
ATOM 629 C CA . ARG A 1 83 ? -11.900 -11.507 -3.737 1.00 96.12 83 ARG A CA 1
ATOM 630 C C . ARG A 1 83 ? -13.040 -10.712 -4.357 1.00 96.12 83 ARG A C 1
ATOM 632 O O . ARG A 1 83 ? -14.207 -11.024 -4.121 1.00 96.12 83 ARG A O 1
ATOM 639 N N . THR A 1 84 ? -12.701 -9.705 -5.145 1.00 96.94 84 THR A N 1
ATOM 640 C CA . THR A 1 84 ? -13.664 -8.978 -5.978 1.00 96.94 84 THR A CA 1
ATOM 641 C C . THR A 1 84 ? -13.199 -8.982 -7.430 1.00 96.94 84 THR A C 1
ATOM 643 O O . THR A 1 84 ? -12.113 -9.470 -7.742 1.00 96.94 84 THR A O 1
ATOM 646 N N . ASP A 1 85 ? -14.019 -8.457 -8.328 1.00 97.38 85 ASP A N 1
ATOM 647 C CA . ASP A 1 85 ? -13.624 -8.192 -9.701 1.00 97.38 85 ASP A CA 1
ATOM 648 C C . ASP A 1 85 ? -14.162 -6.845 -10.179 1.00 97.38 85 ASP A C 1
ATOM 650 O O . ASP A 1 85 ? -15.139 -6.314 -9.646 1.00 97.38 85 ASP A O 1
ATOM 654 N N . ILE A 1 86 ? -13.487 -6.278 -11.173 1.00 96.62 86 ILE A N 1
ATOM 655 C CA . ILE A 1 86 ? -13.907 -5.062 -11.859 1.00 96.62 86 ILE A CA 1
ATOM 656 C C . ILE A 1 86 ? -13.983 -5.318 -13.360 1.00 96.62 86 ILE A C 1
ATOM 658 O O . ILE A 1 86 ? -13.174 -6.048 -13.936 1.00 96.62 86 ILE A O 1
ATOM 662 N N . LYS A 1 87 ? -14.953 -4.685 -14.019 1.00 96.94 87 LYS A N 1
ATOM 663 C CA . LYS A 1 87 ? -15.014 -4.652 -15.479 1.00 96.94 87 LYS A CA 1
ATOM 664 C C . LYS A 1 87 ? -14.175 -3.479 -15.981 1.00 96.94 87 LYS A C 1
ATOM 666 O O . LYS A 1 87 ? -14.557 -2.328 -15.787 1.00 96.94 87 LYS A O 1
ATOM 671 N N . LEU A 1 88 ? -13.064 -3.771 -16.648 1.00 94.88 88 LEU A N 1
ATOM 672 C CA . LEU A 1 88 ? -12.247 -2.784 -17.351 1.00 94.88 88 LEU A CA 1
ATOM 673 C C . LEU A 1 88 ? -12.443 -2.989 -18.850 1.00 94.88 88 LEU A C 1
ATOM 675 O O . LEU A 1 88 ? -12.062 -4.017 -19.397 1.00 94.88 88 LEU A O 1
ATOM 679 N N . TYR A 1 89 ? -13.077 -2.034 -19.530 1.00 91.38 89 TYR A N 1
ATOM 680 C CA . TYR A 1 89 ? -13.477 -2.185 -20.936 1.00 91.38 89 TYR A CA 1
ATOM 681 C C . TYR A 1 89 ? -14.289 -3.478 -21.167 1.00 91.38 89 TYR A C 1
ATOM 683 O O . TYR A 1 89 ? -15.358 -3.656 -20.579 1.00 91.38 89 TYR A O 1
ATOM 691 N N . ASN A 1 90 ? -13.782 -4.390 -22.001 1.00 92.75 90 ASN A N 1
ATOM 692 C CA . ASN A 1 90 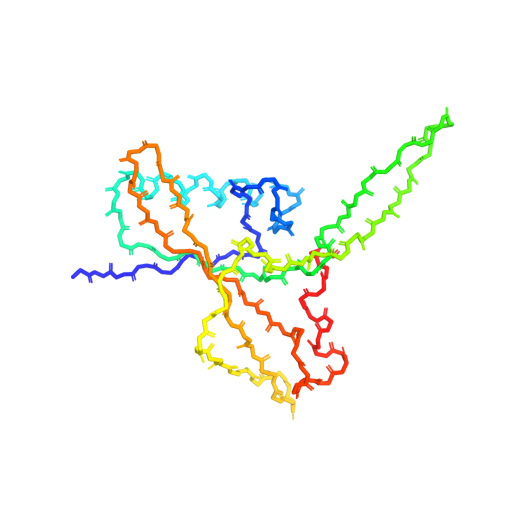? -14.402 -5.680 -22.303 1.00 92.75 90 ASN A CA 1
ATOM 693 C C . ASN A 1 90 ? -13.778 -6.850 -21.524 1.00 92.75 90 ASN A C 1
ATOM 695 O O . ASN A 1 90 ? -14.100 -8.001 -21.811 1.00 92.75 90 ASN A O 1
ATOM 699 N N . ARG A 1 91 ? -12.918 -6.574 -20.536 1.00 93.62 91 ARG A N 1
ATOM 700 C CA . ARG A 1 91 ? -12.260 -7.583 -19.698 1.00 93.62 91 ARG A CA 1
ATOM 701 C C . ARG A 1 91 ? -12.720 -7.498 -18.244 1.00 93.62 91 ARG A C 1
ATOM 703 O O . ARG A 1 91 ? -13.097 -6.436 -17.745 1.00 93.62 91 ARG A O 1
ATOM 710 N N . ARG A 1 92 ? -12.722 -8.652 -17.577 1.00 97.44 92 ARG A N 1
ATOM 711 C CA . ARG A 1 92 ? -12.942 -8.784 -16.134 1.00 97.44 92 ARG A CA 1
ATOM 712 C C . ARG A 1 92 ? -11.577 -8.938 -15.473 1.00 97.44 92 ARG A C 1
ATOM 714 O O . ARG A 1 92 ? -10.830 -9.821 -15.871 1.00 97.44 92 ARG A O 1
ATOM 721 N N . VAL A 1 93 ? -11.284 -8.098 -14.488 1.00 98.31 93 VAL A N 1
ATOM 722 C CA . VAL A 1 93 ? -10.036 -8.132 -13.719 1.00 98.31 93 VAL A CA 1
ATOM 723 C C . VAL A 1 93 ? -10.352 -8.517 -12.289 1.00 98.31 93 VAL A C 1
ATOM 725 O O . VAL A 1 93 ? -11.109 -7.825 -11.610 1.00 98.31 93 VAL A O 1
ATOM 728 N N . TYR A 1 94 ? -9.773 -9.620 -11.841 1.00 98.44 94 TYR A N 1
ATOM 729 C CA . TYR A 1 94 ? -9.857 -10.098 -10.471 1.00 98.44 94 TYR A CA 1
ATOM 730 C C . TYR A 1 94 ? -8.936 -9.287 -9.562 1.00 98.44 94 TYR A C 1
ATOM 732 O O . TYR A 1 94 ? -7.830 -8.910 -9.946 1.00 98.44 94 TYR A O 1
ATOM 740 N N . VAL A 1 95 ? -9.398 -9.029 -8.346 1.00 98.44 95 VAL A N 1
ATOM 741 C CA . VAL A 1 95 ? -8.674 -8.252 -7.344 1.00 98.44 95 VAL A CA 1
ATOM 742 C C . VAL A 1 95 ? -8.678 -9.032 -6.037 1.00 98.44 95 VAL A C 1
ATOM 744 O O . VAL A 1 95 ? -9.730 -9.226 -5.416 1.00 98.44 95 VAL A O 1
ATOM 747 N N . ASP A 1 96 ? -7.496 -9.479 -5.625 1.00 98.31 96 ASP A N 1
ATOM 748 C CA . ASP A 1 96 ? -7.282 -10.021 -4.289 1.00 98.31 96 ASP A CA 1
ATOM 749 C C . ASP A 1 96 ? -7.130 -8.890 -3.275 1.00 98.31 96 ASP A C 1
ATOM 751 O O . ASP A 1 96 ? -6.685 -7.786 -3.596 1.00 98.31 96 ASP A O 1
ATOM 755 N N . ILE A 1 97 ? -7.510 -9.170 -2.030 1.00 98.44 97 ILE A N 1
ATOM 756 C CA . ILE A 1 97 ? -7.460 -8.190 -0.950 1.00 98.44 97 ILE A CA 1
ATOM 757 C C . ILE A 1 97 ? -6.445 -8.651 0.090 1.00 98.44 97 ILE A C 1
ATOM 759 O O . ILE A 1 97 ? -6.550 -9.736 0.667 1.00 98.44 97 ILE A O 1
ATOM 763 N N . TRP A 1 98 ? -5.479 -7.786 0.364 1.00 98.38 98 TRP A N 1
ATOM 764 C CA . TRP A 1 98 ? -4.553 -7.906 1.480 1.00 98.38 98 TRP A CA 1
ATOM 765 C C . TRP A 1 98 ? -4.926 -6.908 2.568 1.00 98.38 98 TRP A C 1
ATOM 767 O O . TRP A 1 98 ? -5.568 -5.892 2.303 1.00 98.38 98 TRP A O 1
ATOM 777 N N . THR A 1 99 ? -4.538 -7.186 3.808 1.00 98.44 99 THR A N 1
ATOM 778 C CA . THR A 1 99 ? -4.821 -6.286 4.921 1.00 98.44 99 THR A CA 1
ATOM 779 C C . THR A 1 99 ? -3.698 -6.224 5.945 1.00 98.44 99 THR A C 1
ATOM 781 O O . THR A 1 99 ? -2.946 -7.183 6.139 1.00 98.44 99 THR A O 1
ATOM 784 N N . ILE A 1 100 ? -3.629 -5.080 6.615 1.00 98.12 100 ILE A N 1
ATOM 785 C CA . ILE A 1 100 ? -2.803 -4.798 7.785 1.00 98.12 100 ILE A CA 1
ATOM 786 C C . ILE A 1 100 ? -3.536 -3.781 8.663 1.00 98.12 100 ILE A C 1
ATOM 788 O O . ILE A 1 100 ? -4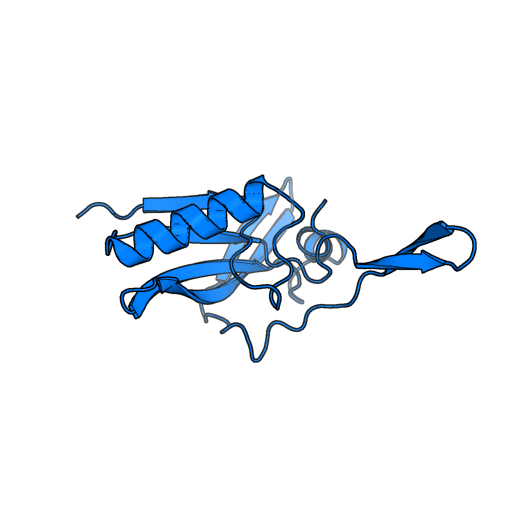.392 -3.035 8.187 1.00 98.12 100 ILE A O 1
ATOM 792 N N . GLU A 1 101 ? -3.227 -3.758 9.953 1.00 97.62 101 GLU A N 1
ATOM 793 C CA . GLU A 1 101 ? -3.779 -2.776 10.881 1.00 97.62 101 GLU A CA 1
ATOM 794 C C . GLU A 1 101 ? -2.857 -1.555 10.972 1.00 97.62 101 GLU A C 1
ATOM 796 O O . GLU A 1 101 ? -1.668 -1.685 11.268 1.00 97.62 101 GLU A O 1
ATOM 801 N N . ILE A 1 102 ? -3.412 -0.359 10.774 1.00 97.06 102 ILE A N 1
ATOM 802 C CA . ILE A 1 102 ? -2.752 0.882 11.184 1.00 97.06 102 ILE A CA 1
ATOM 803 C C . ILE A 1 102 ? -3.040 1.063 12.670 1.00 97.06 102 ILE A C 1
ATOM 805 O O . ILE A 1 102 ? -4.200 1.152 13.078 1.00 97.06 102 ILE A O 1
ATOM 809 N N . VAL A 1 103 ? -1.979 1.102 13.472 1.00 96.50 103 VAL A N 1
ATOM 810 C CA . VAL A 1 103 ? -2.057 1.273 14.925 1.00 96.50 103 VAL A CA 1
ATOM 811 C C . VAL A 1 103 ? -1.770 2.734 15.260 1.00 96.50 103 VAL A C 1
ATOM 813 O O . VAL A 1 103 ? -0.704 3.251 14.924 1.00 96.50 103 VAL A O 1
ATOM 816 N N . GLY A 1 104 ? -2.735 3.399 15.893 1.00 95.00 104 GLY A N 1
ATOM 817 C CA . GLY A 1 104 ? -2.546 4.731 16.464 1.00 95.00 104 GLY A CA 1
ATOM 818 C C . GLY A 1 104 ? -1.698 4.682 17.740 1.00 95.00 104 GLY A C 1
ATOM 819 O O . GLY A 1 104 ? -1.510 3.621 18.340 1.00 95.00 104 GLY A O 1
ATOM 820 N N . PHE A 1 105 ? -1.215 5.834 18.199 1.00 93.75 105 PHE A N 1
ATOM 821 C CA . PHE A 1 105 ? -0.478 5.965 19.459 1.00 93.75 105 PHE A CA 1
ATOM 822 C C . PHE A 1 105 ? -1.241 5.425 20.687 1.00 93.75 105 PHE A C 1
ATOM 824 O O . PHE A 1 105 ? -0.650 4.858 21.601 1.00 93.75 105 PHE A O 1
ATOM 831 N N . THR A 1 106 ? -2.567 5.547 20.699 1.00 94.94 106 THR A N 1
ATOM 832 C CA . THR A 1 106 ? -3.454 5.042 21.763 1.00 94.94 106 THR A CA 1
ATOM 833 C C . THR A 1 106 ? -3.627 3.516 21.755 1.00 94.94 106 THR A C 1
ATOM 835 O O . THR A 1 106 ? -4.337 2.974 22.602 1.00 94.94 106 THR A O 1
ATOM 838 N N . GLY A 1 107 ? -3.032 2.811 20.786 1.00 95.19 107 GLY A N 1
ATOM 839 C CA . GLY A 1 107 ? -3.169 1.363 20.595 1.00 95.19 107 GLY A CA 1
ATOM 840 C C . GLY A 1 107 ? -4.455 0.939 19.879 1.00 95.19 107 GLY A C 1
ATOM 841 O O . GLY A 1 107 ? -4.626 -0.241 19.565 1.00 95.19 107 GLY A O 1
ATOM 842 N N . LYS A 1 108 ? -5.352 1.887 19.584 1.00 97.19 108 LYS A N 1
ATOM 843 C CA . LYS A 1 108 ? -6.502 1.653 18.711 1.00 97.19 108 LYS A CA 1
ATOM 844 C C . LYS A 1 108 ? -6.043 1.394 17.285 1.00 97.19 108 LYS A C 1
ATOM 846 O O . LYS A 1 108 ? -4.985 1.851 16.851 1.00 97.19 108 LYS A O 1
ATOM 851 N N . LYS A 1 109 ? -6.865 0.648 16.557 1.00 97.19 109 LYS A N 1
ATOM 852 C CA . LYS A 1 109 ? -6.508 0.124 15.247 1.00 97.19 109 LYS A CA 1
ATOM 853 C C . LYS A 1 109 ? -7.608 0.374 14.247 1.00 97.19 109 LYS A C 1
ATOM 855 O O . LYS A 1 109 ? -8.787 0.274 14.583 1.00 97.19 109 LYS A O 1
ATOM 860 N N . ILE A 1 110 ? -7.197 0.627 13.017 1.00 97.25 110 ILE A N 1
ATOM 861 C CA . ILE A 1 110 ? -8.089 0.637 11.867 1.00 97.25 110 ILE A CA 1
ATOM 862 C C . ILE A 1 110 ? -7.508 -0.263 10.776 1.00 97.25 110 ILE A C 1
ATOM 864 O O . ILE A 1 110 ? -6.284 -0.330 10.621 1.00 97.25 110 ILE A O 1
ATOM 868 N N . PRO A 1 111 ? -8.350 -0.982 10.026 1.00 97.75 111 PRO A N 1
ATOM 869 C CA . PRO A 1 111 ? -7.873 -1.814 8.939 1.00 97.75 111 PRO A CA 1
ATOM 870 C C . PRO A 1 111 ? -7.479 -0.948 7.738 1.00 97.75 111 PRO A C 1
ATOM 872 O O . PRO A 1 111 ? -8.171 0.003 7.366 1.00 97.75 111 PRO A O 1
ATOM 875 N N . LEU A 1 112 ? -6.380 -1.332 7.103 1.00 98.19 112 LEU A N 1
ATOM 876 C CA . LEU A 1 112 ? -5.996 -0.909 5.768 1.00 98.19 112 LEU A CA 1
ATOM 877 C C . LEU A 1 112 ? -6.174 -2.101 4.827 1.00 98.19 112 LEU A C 1
ATOM 879 O O . LEU A 1 112 ? -5.681 -3.196 5.105 1.00 98.19 112 LEU A O 1
ATOM 883 N N . LEU A 1 113 ? -6.889 -1.889 3.726 1.00 98.44 113 LEU A N 1
ATOM 884 C CA . LEU A 1 113 ? -7.030 -2.842 2.633 1.00 98.44 113 LEU A CA 1
ATOM 885 C C . LEU A 1 113 ? -6.102 -2.437 1.487 1.00 98.44 113 LEU A C 1
ATOM 887 O O . LEU A 1 113 ? -6.084 -1.275 1.079 1.00 98.44 113 LEU A O 1
ATOM 891 N N . LEU A 1 114 ? -5.354 -3.407 0.969 1.00 98.25 114 LEU A N 1
ATOM 892 C CA . LEU A 1 114 ? -4.464 -3.245 -0.173 1.00 98.25 114 LEU A CA 1
ATOM 893 C C . LEU A 1 114 ? -4.944 -4.159 -1.303 1.00 98.25 114 LEU A C 1
ATOM 895 O O . LEU A 1 114 ? -5.003 -5.379 -1.141 1.00 98.25 114 LEU A O 1
ATOM 899 N N . LEU A 1 115 ? -5.339 -3.551 -2.416 1.00 98.31 115 LEU A N 1
ATOM 900 C CA . LEU A 1 115 ? -5.955 -4.219 -3.560 1.00 98.31 115 LEU A CA 1
ATOM 901 C C . LEU A 1 115 ? -4.892 -4.669 -4.560 1.00 98.31 115 LEU A C 1
ATOM 903 O O . LEU A 1 115 ? -4.053 -3.870 -4.970 1.00 98.31 115 LEU A O 1
ATOM 907 N N . ASP A 1 116 ? -4.943 -5.932 -4.966 1.00 98.00 116 ASP A N 1
ATOM 908 C CA . ASP A 1 116 ? -3.889 -6.579 -5.741 1.00 98.00 116 ASP A CA 1
ATOM 909 C C . ASP A 1 116 ? -4.448 -7.243 -6.997 1.00 98.00 116 ASP A C 1
ATOM 911 O O . ASP A 1 116 ? -5.314 -8.117 -6.927 1.00 98.00 116 ASP A O 1
ATOM 915 N N . THR A 1 117 ? -3.940 -6.824 -8.152 1.00 98.06 117 THR A N 1
ATOM 916 C CA . THR A 1 117 ? -4.291 -7.408 -9.454 1.00 98.06 117 THR A CA 1
ATOM 917 C C . THR A 1 117 ? -3.282 -8.449 -9.924 1.00 98.06 117 THR A C 1
ATOM 919 O O . THR A 1 117 ? -3.563 -9.156 -10.894 1.00 98.06 117 THR A O 1
ATOM 922 N N . ASP A 1 118 ? -2.139 -8.598 -9.243 1.00 97.12 118 ASP A N 1
ATOM 923 C CA . ASP A 1 118 ? -1.115 -9.589 -9.578 1.00 97.12 118 ASP A CA 1
ATOM 924 C C . ASP A 1 118 ? -1.526 -10.987 -9.090 1.00 97.12 118 ASP A C 1
ATOM 926 O O . ASP A 1 118 ? -0.973 -11.559 -8.145 1.00 97.12 118 ASP A O 1
ATOM 930 N N . VAL A 1 119 ? -2.557 -11.520 -9.749 1.00 96.19 119 VAL A N 1
ATOM 931 C CA . VAL A 1 119 ? -3.146 -1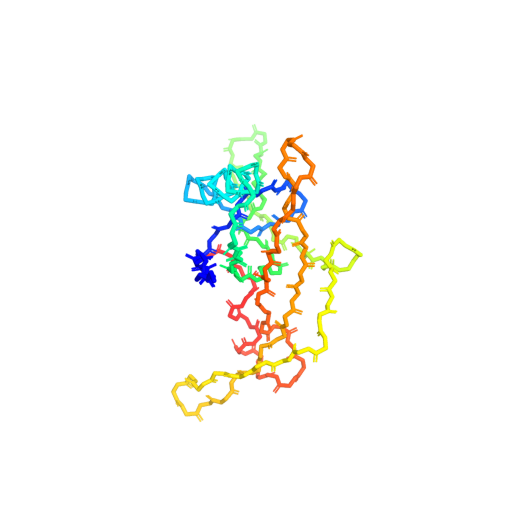2.836 -9.507 1.00 96.19 119 VAL A CA 1
ATOM 932 C C . VAL A 1 119 ? -3.124 -13.677 -10.789 1.00 96.19 119 VAL A C 1
ATOM 934 O O . VAL A 1 119 ? -3.284 -13.128 -11.881 1.00 96.19 119 VAL A O 1
ATOM 937 N N . PRO A 1 120 ? -2.960 -15.010 -10.700 1.00 96.38 120 PRO A N 1
ATOM 938 C CA . PRO A 1 120 ? -2.854 -15.874 -11.882 1.00 96.38 120 PRO A CA 1
ATOM 939 C C . PRO A 1 120 ? -4.088 -15.878 -12.793 1.00 96.38 120 PRO A C 1
ATOM 941 O O . PRO A 1 120 ? -3.966 -16.199 -13.970 1.00 96.38 120 PRO A O 1
ATOM 944 N N . ASP A 1 121 ? -5.263 -15.541 -12.256 1.00 97.31 121 ASP A N 1
ATOM 945 C CA . ASP A 1 121 ? -6.530 -15.482 -12.995 1.00 97.31 121 ASP A CA 1
ATOM 946 C C . ASP A 1 121 ? -6.603 -14.307 -13.992 1.00 97.31 121 ASP A C 1
ATOM 948 O O . ASP A 1 121 ? -7.473 -14.286 -14.862 1.00 97.31 121 ASP A O 1
ATOM 952 N N . ASN A 1 122 ? -5.711 -13.321 -13.859 1.00 98.00 122 ASN A N 1
ATOM 953 C CA . ASN A 1 122 ? -5.664 -12.127 -14.697 1.00 98.00 122 ASN A CA 1
ATOM 954 C C . ASN A 1 122 ? -4.695 -12.285 -15.875 1.00 98.00 122 ASN A C 1
ATOM 956 O O . ASN A 1 122 ? -3.656 -12.944 -15.774 1.00 98.00 122 ASN A O 1
ATOM 960 N N . ALA A 1 123 ? -4.996 -11.601 -16.984 1.00 97.00 123 ALA A N 1
ATOM 961 C CA . ALA A 1 123 ? -4.064 -11.471 -18.101 1.00 97.00 123 ALA A CA 1
ATOM 962 C C . ALA A 1 123 ? -2.765 -10.763 -17.654 1.00 97.00 123 ALA A C 1
ATOM 964 O O . ALA A 1 123 ? -2.800 -9.960 -16.718 1.00 97.00 123 ALA A O 1
ATOM 965 N N . PRO A 1 124 ? -1.612 -10.997 -18.312 1.00 96.25 124 PRO A N 1
ATOM 966 C CA . PRO A 1 124 ? -0.345 -10.370 -17.920 1.00 96.25 124 PRO A CA 1
ATOM 967 C C . PRO A 1 124 ? -0.400 -8.835 -17.835 1.00 96.25 124 PRO A C 1
ATOM 969 O O . PRO A 1 124 ? 0.133 -8.248 -16.897 1.00 96.25 124 PRO A O 1
ATOM 972 N N . GLU A 1 125 ? -1.093 -8.189 -18.773 1.00 95.38 125 GLU A N 1
ATOM 973 C CA . GLU A 1 125 ? -1.320 -6.737 -18.768 1.00 95.38 125 GLU A CA 1
ATOM 974 C C . GLU A 1 125 ? -2.156 -6.266 -17.568 1.00 95.38 125 GLU A C 1
ATOM 976 O O . GLU A 1 125 ? -1.903 -5.201 -17.011 1.00 95.38 125 GLU A O 1
ATOM 981 N N . ASP A 1 126 ? -3.094 -7.088 -17.106 1.00 97.06 126 ASP A N 1
ATOM 982 C CA . ASP A 1 126 ? -3.974 -6.775 -15.981 1.00 97.06 126 ASP A CA 1
ATOM 983 C C . ASP A 1 126 ? -3.264 -6.945 -14.647 1.00 97.06 126 ASP A C 1
ATOM 985 O O . ASP A 1 126 ? -3.469 -6.146 -13.740 1.00 97.06 126 ASP A O 1
ATOM 989 N N . ARG A 1 127 ? -2.377 -7.939 -14.551 1.00 97.06 127 ARG A N 1
ATOM 990 C CA . ARG A 1 127 ? -1.495 -8.119 -13.392 1.00 97.06 127 ARG A CA 1
ATOM 991 C C . ARG A 1 127 ? -0.591 -6.908 -13.180 1.00 97.06 127 ARG A C 1
ATOM 993 O O . ARG A 1 127 ? -0.343 -6.515 -12.044 1.00 97.06 127 ARG A O 1
ATOM 1000 N N . SER A 1 128 ? -0.171 -6.275 -14.279 1.00 96.00 128 SER A N 1
ATOM 1001 C CA . SER A 1 128 ? 0.716 -5.112 -14.242 1.00 96.00 128 SER A CA 1
ATOM 1002 C C . SER A 1 128 ? 0.084 -3.836 -13.672 1.00 96.00 128 SER A C 1
ATOM 1004 O O . SER A 1 128 ? 0.822 -2.927 -13.292 1.00 96.00 128 SER A O 1
ATOM 1006 N N . ILE A 1 129 ? -1.251 -3.776 -13.533 1.00 96.38 129 ILE A N 1
ATOM 1007 C CA . ILE A 1 129 ? -1.976 -2.603 -13.005 1.00 96.38 129 ILE A CA 1
ATOM 1008 C C . ILE A 1 129 ? -1.467 -2.210 -11.612 1.00 96.38 129 ILE A C 1
ATOM 1010 O O . ILE A 1 129 ? -1.380 -1.025 -11.303 1.00 96.38 129 ILE A O 1
ATOM 1014 N N . THR A 1 130 ? -1.115 -3.190 -10.777 1.00 96.94 130 THR A N 1
ATOM 1015 C CA . THR A 1 130 ? -0.608 -2.964 -9.415 1.00 96.94 130 THR A CA 1
ATOM 1016 C C . THR A 1 130 ? 0.885 -3.272 -9.280 1.00 96.94 130 THR A C 1
ATOM 1018 O O . THR A 1 130 ? 1.353 -3.593 -8.193 1.00 96.94 130 THR A O 1
ATOM 1021 N N . HIS A 1 131 ? 1.674 -3.201 -10.357 1.00 95.00 131 HIS A N 1
ATOM 1022 C CA . HIS A 1 131 ? 3.125 -3.381 -10.237 1.00 95.00 131 HIS A CA 1
ATOM 1023 C C . HIS A 1 131 ? 3.786 -2.144 -9.629 1.00 95.00 131 HIS A C 1
ATOM 1025 O O . HIS A 1 131 ? 4.307 -2.209 -8.516 1.00 95.00 131 HIS A O 1
ATOM 1031 N N . ARG A 1 132 ? 3.734 -1.010 -10.330 1.00 94.81 132 ARG A N 1
ATOM 1032 C CA . ARG A 1 132 ? 4.431 0.219 -9.936 1.00 94.81 132 ARG A CA 1
ATOM 1033 C C . ARG A 1 132 ? 3.457 1.287 -9.486 1.00 94.81 132 ARG A C 1
ATOM 1035 O O . ARG A 1 132 ? 2.366 1.422 -10.034 1.00 94.81 132 ARG A O 1
ATOM 1042 N N . LEU A 1 133 ? 3.884 2.044 -8.489 1.00 93.12 133 LEU A N 1
ATOM 1043 C CA . LEU A 1 133 ? 3.283 3.320 -8.163 1.00 93.12 133 LEU A CA 1
ATOM 1044 C C . LEU A 1 133 ? 3.834 4.342 -9.159 1.00 93.12 133 LEU A C 1
ATOM 1046 O O . LEU A 1 133 ? 5.017 4.634 -9.078 1.00 93.12 133 LEU A O 1
ATOM 1050 N N . TYR A 1 134 ? 2.971 4.870 -10.030 1.00 90.31 134 TYR A N 1
ATOM 1051 C CA . TYR A 1 134 ? 3.272 5.839 -11.101 1.00 90.31 134 TYR A CA 1
ATOM 1052 C C . TYR A 1 134 ? 4.275 5.371 -12.166 1.00 90.31 134 TYR A C 1
ATOM 1054 O O . TYR A 1 134 ? 5.495 5.320 -11.904 1.00 90.31 134 TYR A O 1
#

Sequence (134 aa):
MQSTAYFSAEIGFSVDIPTYSGGLGVLAGDHLKAAADAGLPIVGVTLLYREGYFRQHLGHDGWQSESYPAFMPSPLLKRLPQRTDIKLYNRRVYVDIWTIEIVGFTGKKIPLLLLDTDVPDNAPEDRSITHRLY

Foldseek 3Di:
DDAEEAEDQAAPQDPLQQRDDDDRNPVNNVVQLVCQVVVHRYEYEYARAQFHAWDWDADPVRDIDTDRDGRDCPPVKAWDPDKDWDDDPPDIFIWTWIWDWRAHPNRGTHIYIHIARLDPVDDPVSNCPRHYSD

Radius of gyration: 16.21 Å; chains: 1; bounding box: 53×30×44 Å

Secondary structure (DSSP, 8-state):
---EEEE-S---S-TTS---SSHHHHHHHHHHHHHHHHT--EEEEEE--SSBS-EEEE-TTS-EEEE-PPP--TTTSEEEEEEEEEEETTEEEEEEEEEEEEEPTTS-EEEEEEEE---TTS-HHHHGGGTB--

pLDDT: mean 95.72, std 3.99, range [61.84, 98.44]